Protein AF-A0A938MN76-F1 (afdb_monomer_lite)

Radius of gyration: 9.26 Å; chains: 1; bounding box: 18×14×24 Å

Secondary structure (DSSP, 8-state):
-EEEETTSTT-HHHHHHHHHHHHHHH---EEEE-

Foldseek 3Di:
DAEAELVPPPCNVVCVVVVVVCCVVVVDDYDYDD

Sequence (34 aa):
MIEIDGSFGEGGGQILRTALALSCITGKPFRLFN

Structure (mmCIF, N/CA/C/O backbone):
data_AF-A0A938MN76-F1
#
_entry.id   AF-A0A938MN76-F1
#
loop_
_atom_site.group_PDB
_atom_site.id
_atom_site.type_symbol
_atom_site.label_atom_id
_atom_site.label_alt_id
_atom_site.label_comp_id
_atom_site.label_asym_id
_atom_site.label_entity_id
_atom_site.label_seq_id
_atom_site.pdbx_PDB_ins_code
_atom_site.Cartn_x
_atom_site.Cartn_y
_atom_site.Cartn_z
_atom_site.occupancy
_atom_site.B_iso_or_equiv
_atom_site.auth_seq_id
_atom_site.auth_comp_id
_atom_site.auth_asym_id
_atom_site.auth_atom_id
_atom_site.pdbx_PDB_model_num
ATOM 1 N N . MET A 1 1 ? -4.499 -10.848 7.099 1.00 86.38 1 MET A N 1
ATOM 2 C CA . MET A 1 1 ? -3.418 -10.041 6.499 1.00 86.38 1 MET A CA 1
ATOM 3 C C . MET A 1 1 ? -3.533 -10.209 4.994 1.00 86.38 1 MET A C 1
ATOM 5 O O . MET A 1 1 ? -3.673 -11.343 4.563 1.00 86.38 1 MET A O 1
ATOM 9 N N . ILE A 1 2 ? -3.616 -9.112 4.239 1.00 97.44 2 ILE A N 1
ATOM 10 C CA . ILE A 1 2 ? -3.797 -9.115 2.775 1.00 97.44 2 ILE A CA 1
ATOM 11 C C . ILE A 1 2 ? -2.419 -9.131 2.108 1.00 97.44 2 ILE A C 1
ATOM 13 O O . ILE A 1 2 ? -1.555 -8.361 2.513 1.00 97.44 2 ILE A O 1
ATOM 17 N N . GLU A 1 3 ? -2.213 -9.966 1.096 1.00 97.19 3 GLU A N 1
ATOM 18 C CA . GLU A 1 3 ? -0.968 -9.988 0.320 1.00 97.19 3 GLU A CA 1
ATOM 19 C C . GLU A 1 3 ? -1.184 -9.322 -1.037 1.00 97.19 3 GLU A C 1
ATOM 21 O O . GLU A 1 3 ? -2.179 -9.587 -1.711 1.00 97.19 3 GLU A O 1
ATOM 26 N N . ILE A 1 4 ? -0.281 -8.414 -1.403 1.00 95.56 4 ILE A N 1
ATOM 27 C CA . ILE A 1 4 ? -0.382 -7.608 -2.619 1.00 95.56 4 ILE A CA 1
ATOM 28 C C . ILE A 1 4 ? 0.944 -7.702 -3.370 1.00 95.56 4 ILE A C 1
ATOM 30 O O . ILE A 1 4 ? 1.993 -7.388 -2.808 1.00 95.56 4 ILE A O 1
ATOM 34 N N . ASP A 1 5 ? 0.873 -8.107 -4.635 1.00 94.50 5 ASP A N 1
ATOM 35 C CA . ASP A 1 5 ? 2.002 -8.090 -5.562 1.00 94.50 5 ASP A CA 1
ATOM 36 C C . ASP A 1 5 ? 2.137 -6.688 -6.180 1.00 94.50 5 ASP A C 1
ATOM 38 O O . ASP A 1 5 ? 1.224 -6.196 -6.853 1.00 94.50 5 ASP A O 1
ATOM 42 N N . GLY A 1 6 ? 3.258 -6.021 -5.905 1.00 93.69 6 GLY A N 1
ATOM 43 C CA . GLY A 1 6 ? 3.576 -4.678 -6.383 1.00 93.69 6 GLY A CA 1
ATOM 44 C C . GLY A 1 6 ? 4.023 -4.622 -7.844 1.00 93.69 6 GLY A C 1
ATOM 45 O O . GLY A 1 6 ? 4.019 -3.536 -8.427 1.00 93.69 6 GLY A O 1
ATOM 46 N N . SER A 1 7 ? 4.338 -5.767 -8.457 1.00 92.44 7 SER A N 1
ATOM 47 C CA . SER A 1 7 ? 4.810 -5.867 -9.846 1.00 92.44 7 SER A CA 1
ATOM 48 C C . SER A 1 7 ? 3.691 -5.783 -10.892 1.00 92.44 7 SER A C 1
ATOM 50 O O . SER A 1 7 ? 3.937 -5.911 -12.093 1.00 92.44 7 SER A O 1
ATOM 52 N N . PHE A 1 8 ? 2.444 -5.569 -10.459 1.00 88.25 8 PHE A N 1
ATOM 53 C CA . PHE A 1 8 ? 1.311 -5.480 -11.368 1.00 88.25 8 PHE A CA 1
ATOM 54 C C . PHE A 1 8 ? 1.387 -4.212 -12.237 1.00 88.25 8 PHE A C 1
ATOM 56 O O . PHE A 1 8 ? 1.068 -3.098 -11.807 1.00 88.25 8 PHE A O 1
ATOM 63 N N . 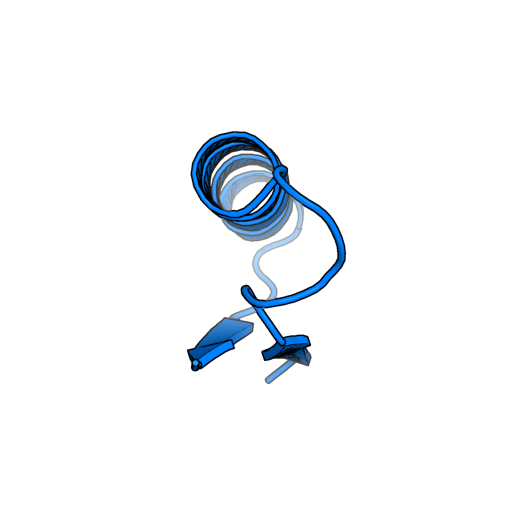GLY A 1 9 ? 1.796 -4.404 -13.493 1.00 85.19 9 GLY A N 1
ATOM 64 C CA . GLY A 1 9 ? 2.019 -3.328 -14.457 1.00 85.19 9 GLY A CA 1
ATOM 65 C C . GLY A 1 9 ? 3.148 -2.381 -14.032 1.00 85.19 9 GLY A C 1
ATOM 66 O O . GLY A 1 9 ? 4.053 -2.745 -13.294 1.00 85.19 9 GLY A O 1
ATOM 67 N N . GLU A 1 10 ? 3.070 -1.125 -14.464 1.00 81.56 10 GLU A N 1
ATOM 68 C CA . GLU A 1 10 ? 4.037 -0.061 -14.123 1.00 81.56 10 GLU A CA 1
ATOM 69 C C . GLU A 1 10 ? 3.693 0.632 -12.777 1.00 81.56 10 GLU A C 1
ATOM 71 O O . GLU A 1 10 ? 4.205 1.697 -12.432 1.00 81.56 10 GLU A O 1
ATOM 76 N N . GLY A 1 11 ? 2.738 0.075 -12.023 1.00 81.81 11 GLY A N 1
ATOM 77 C CA . GLY A 1 11 ? 1.949 0.796 -11.025 1.00 81.81 11 GLY A CA 1
ATOM 78 C C . GLY A 1 11 ? 2.419 0.698 -9.576 1.00 81.81 11 GLY A C 1
ATOM 79 O O . GLY A 1 11 ? 1.663 1.126 -8.703 1.00 81.81 11 GLY A O 1
ATOM 80 N N . GLY A 1 12 ? 3.612 0.171 -9.277 1.00 88.69 12 GLY A N 1
ATOM 81 C CA . GLY A 1 12 ? 4.027 -0.1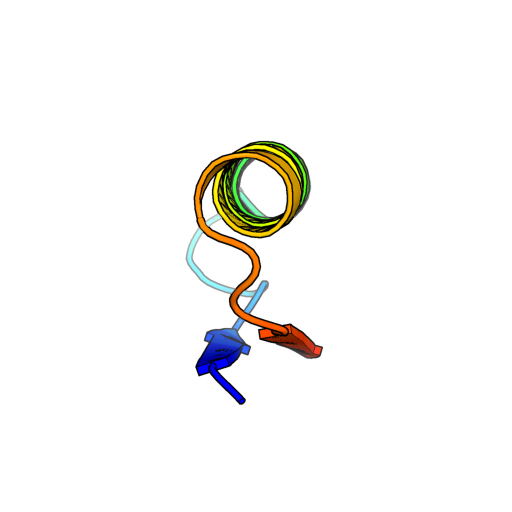65 -7.902 1.00 88.69 12 GLY A CA 1
ATOM 82 C C . GLY A 1 12 ? 3.825 0.968 -6.882 1.00 88.69 12 GLY A C 1
ATOM 83 O O . GLY A 1 12 ? 3.263 0.768 -5.803 1.00 88.69 12 GLY A O 1
ATOM 84 N N . GLY A 1 13 ? 4.161 2.208 -7.257 1.00 94.06 13 GLY A N 1
ATOM 85 C CA . GLY A 1 13 ? 3.929 3.378 -6.403 1.00 94.06 13 GLY A CA 1
ATOM 86 C C . GLY A 1 13 ? 2.446 3.712 -6.186 1.00 94.06 13 GLY A C 1
ATOM 87 O O . GLY A 1 13 ? 2.064 4.165 -5.107 1.00 94.06 13 GLY A O 1
ATOM 88 N N . GLN A 1 14 ? 1.595 3.494 -7.189 1.00 95.12 14 GLN A N 1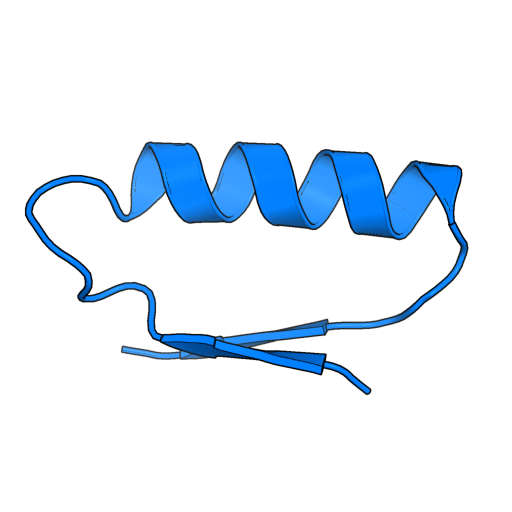
ATOM 89 C CA . GLN A 1 14 ? 0.148 3.677 -7.060 1.00 95.12 14 GLN A CA 1
ATOM 90 C C . GLN A 1 14 ? -0.464 2.590 -6.171 1.00 95.12 14 GLN A C 1
ATOM 92 O O . GLN A 1 14 ? -1.249 2.913 -5.280 1.00 95.12 14 GLN A O 1
ATOM 97 N N . ILE A 1 15 ? -0.049 1.334 -6.358 1.00 95.62 15 ILE A N 1
ATOM 98 C CA . ILE A 1 15 ? -0.492 0.188 -5.556 1.00 95.62 15 ILE A CA 1
ATOM 99 C C . ILE A 1 15 ? -0.187 0.431 -4.076 1.00 95.62 15 ILE A C 1
ATOM 101 O O . ILE A 1 15 ? -1.086 0.318 -3.243 1.00 95.62 15 ILE A O 1
ATOM 105 N N . LEU A 1 16 ? 1.037 0.860 -3.751 1.00 96.50 16 LEU A N 1
ATOM 106 C CA . LEU A 1 16 ? 1.432 1.163 -2.375 1.00 96.50 16 LEU A CA 1
ATOM 107 C C . LEU A 1 16 ? 0.540 2.236 -1.733 1.00 96.50 16 LEU A C 1
ATOM 109 O O . LEU A 1 16 ? 0.053 2.046 -0.619 1.00 96.50 16 LEU A O 1
ATOM 113 N N . ARG A 1 17 ? 0.307 3.360 -2.426 1.00 97.50 17 ARG A N 1
ATOM 114 C CA . ARG A 1 17 ? -0.486 4.476 -1.880 1.00 97.50 17 ARG A CA 1
ATOM 115 C C . ARG A 1 17 ? -1.933 4.072 -1.626 1.00 97.50 17 ARG A C 1
ATOM 117 O O . ARG A 1 17 ? -2.473 4.371 -0.562 1.00 97.50 17 ARG A O 1
ATOM 124 N N . THR A 1 18 ? -2.545 3.378 -2.581 1.00 97.00 18 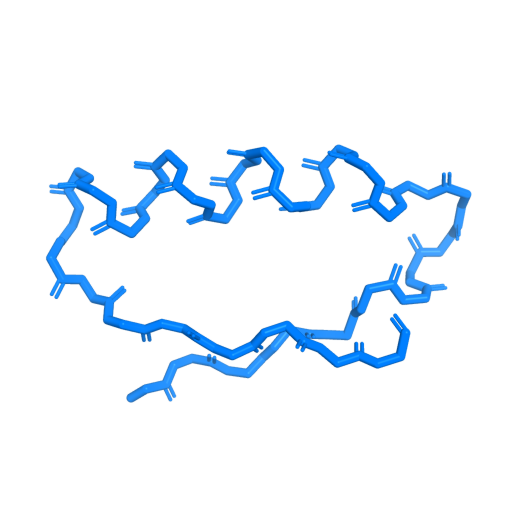THR A N 1
ATOM 125 C CA . THR A 1 18 ? -3.929 2.919 -2.453 1.00 97.00 18 THR A CA 1
ATOM 126 C C . THR A 1 18 ? -4.064 1.866 -1.355 1.00 97.00 18 THR A C 1
ATOM 128 O O . THR A 1 18 ? -4.957 1.980 -0.516 1.00 97.00 18 THR A O 1
ATOM 131 N N . ALA A 1 19 ? -3.160 0.883 -1.300 1.00 97.50 19 ALA A N 1
ATOM 132 C CA . ALA A 1 19 ? -3.165 -0.146 -0.262 1.00 97.50 19 ALA A CA 1
ATOM 133 C C . ALA A 1 19 ? -2.975 0.446 1.144 1.00 97.50 19 ALA A C 1
ATOM 135 O O . ALA A 1 19 ? -3.707 0.083 2.065 1.00 97.50 19 ALA A O 1
ATOM 136 N N . LEU A 1 20 ? -2.058 1.409 1.302 1.00 98.38 20 LEU A N 1
ATOM 137 C CA . LEU A 1 20 ? -1.825 2.087 2.578 1.00 98.38 20 LEU A CA 1
ATOM 138 C C . LEU A 1 20 ? -3.057 2.873 3.040 1.00 98.38 20 LEU A C 1
ATOM 140 O O . LEU A 1 20 ? -3.480 2.729 4.186 1.00 98.38 20 LEU A O 1
ATOM 144 N N . ALA A 1 21 ? -3.671 3.654 2.146 1.00 98.69 21 ALA A N 1
ATOM 145 C CA . ALA A 1 21 ? -4.890 4.396 2.461 1.00 98.69 21 ALA A CA 1
ATOM 146 C C . ALA A 1 21 ? -6.029 3.458 2.901 1.00 98.69 21 ALA A C 1
ATOM 148 O O . ALA A 1 21 ? -6.668 3.690 3.929 1.00 98.69 21 ALA A O 1
ATOM 149 N N . LEU A 1 22 ? -6.244 2.358 2.171 1.00 98.56 22 LEU A N 1
ATOM 150 C CA . LEU A 1 22 ? -7.256 1.358 2.515 1.00 98.56 22 LEU A CA 1
ATOM 151 C C . LEU A 1 22 ? -6.954 0.655 3.843 1.00 98.56 22 LEU A C 1
ATOM 153 O O . LEU A 1 22 ? -7.877 0.415 4.621 1.00 98.56 22 LEU A O 1
ATOM 157 N N . SER A 1 23 ? -5.687 0.356 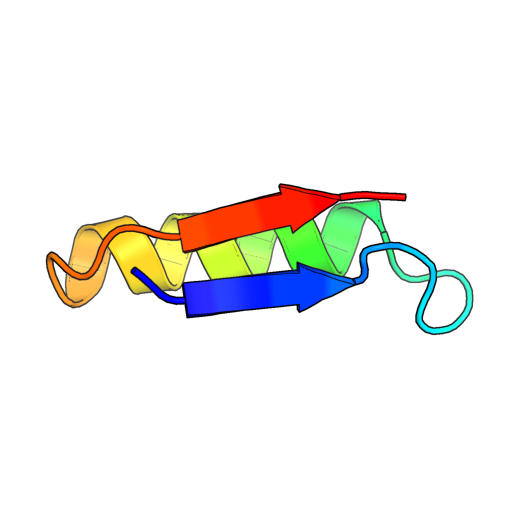4.136 1.00 98.56 23 SER A N 1
ATOM 158 C CA . SER A 1 23 ? -5.273 -0.234 5.414 1.00 98.56 23 SER A CA 1
ATOM 159 C C . SER A 1 23 ? -5.629 0.674 6.589 1.00 98.56 23 SER A C 1
ATOM 161 O O . SER A 1 23 ? -6.176 0.192 7.579 1.00 98.56 23 SER A O 1
ATOM 163 N N . CYS A 1 24 ? -5.368 1.980 6.474 1.00 98.56 24 CYS A N 1
ATOM 164 C CA . CYS A 1 24 ? -5.703 2.950 7.517 1.00 98.56 24 CYS A CA 1
ATOM 165 C C . CYS A 1 24 ? -7.218 3.091 7.720 1.00 98.56 24 CYS A C 1
ATOM 167 O O . CYS A 1 24 ? -7.673 3.169 8.856 1.00 98.56 24 CYS A O 1
ATOM 169 N N . ILE A 1 25 ? -8.003 3.097 6.637 1.00 98.69 25 ILE A N 1
ATOM 170 C CA . ILE A 1 25 ? -9.467 3.252 6.707 1.00 98.69 25 ILE A CA 1
ATOM 171 C C . ILE A 1 25 ? -10.141 1.990 7.256 1.00 98.69 25 ILE A C 1
ATOM 173 O O . ILE A 1 25 ? -11.092 2.071 8.027 1.00 98.69 25 ILE A O 1
ATOM 177 N N . THR A 1 26 ? -9.675 0.811 6.842 1.00 98.50 26 THR A N 1
ATOM 178 C CA . THR A 1 26 ? -10.350 -0.462 7.146 1.00 98.50 26 THR A CA 1
ATOM 179 C C . THR A 1 26 ? -9.792 -1.179 8.372 1.00 98.50 26 THR A C 1
ATOM 181 O O . THR A 1 26 ? -10.389 -2.157 8.819 1.00 98.50 26 THR A O 1
ATOM 184 N N . GLY A 1 27 ? -8.633 -0.752 8.883 1.00 98.31 27 GLY A N 1
ATOM 185 C CA . GLY A 1 27 ? -7.918 -1.436 9.963 1.00 98.31 27 GLY A C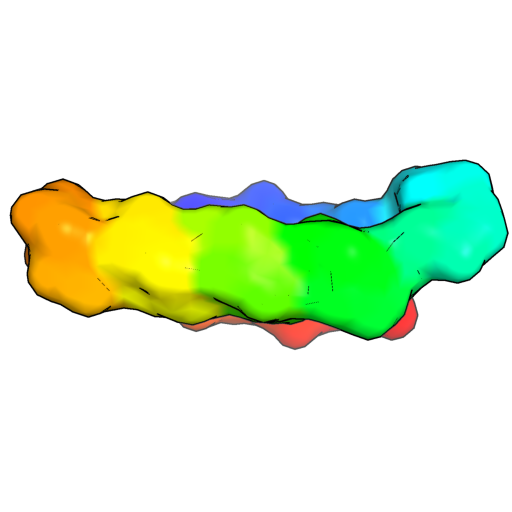A 1
ATOM 186 C C . GLY A 1 27 ? -7.384 -2.819 9.575 1.00 98.31 27 GLY A C 1
ATOM 187 O O . GLY A 1 27 ? -6.996 -3.596 10.446 1.00 98.31 27 GLY A O 1
ATOM 188 N N . LYS A 1 28 ? -7.378 -3.167 8.280 1.00 98.44 28 LYS A N 1
ATOM 189 C CA . LYS A 1 28 ? -6.920 -4.474 7.797 1.00 98.44 28 LYS A CA 1
ATOM 190 C C . LYS A 1 28 ? -5.440 -4.404 7.414 1.00 98.44 28 LYS A C 1
ATOM 192 O O . LYS A 1 28 ? -5.109 -3.674 6.485 1.00 98.44 28 LYS A O 1
ATOM 197 N N . PRO A 1 29 ? -4.554 -5.185 8.058 1.00 98.38 29 PRO A N 1
ATOM 198 C CA . PRO A 1 29 ? -3.134 -5.174 7.724 1.00 98.38 29 PRO A CA 1
ATOM 199 C C . PRO A 1 29 ? -2.874 -5.824 6.361 1.00 98.38 29 PRO A C 1
ATOM 201 O O . PRO A 1 29 ? -3.522 -6.820 6.008 1.00 98.38 29 PRO A O 1
ATOM 204 N N . PHE A 1 30 ? -1.866 -5.320 5.645 1.00 98.31 30 PHE A N 1
ATOM 205 C CA . PHE A 1 30 ? -1.392 -5.874 4.376 1.00 98.31 30 PHE A CA 1
ATOM 206 C C . PHE A 1 30 ? 0.136 -6.014 4.329 1.00 98.31 30 PHE A C 1
ATOM 208 O O . PHE A 1 30 ? 0.853 -5.371 5.094 1.00 98.31 30 PHE A O 1
ATOM 215 N N . ARG A 1 31 ? 0.618 -6.854 3.410 1.00 98.06 31 ARG A N 1
ATOM 216 C CA . ARG A 1 31 ? 2.017 -6.994 3.006 1.00 98.06 31 ARG A CA 1
ATOM 217 C C . ARG A 1 31 ? 2.104 -6.740 1.504 1.00 98.06 31 ARG A C 1
ATOM 219 O O . ARG A 1 31 ? 1.438 -7.423 0.731 1.00 98.06 31 ARG A O 1
ATOM 226 N N . LEU A 1 32 ? 2.928 -5.775 1.112 1.00 96.12 32 LEU A N 1
ATOM 227 C CA . LEU A 1 32 ? 3.313 -5.556 -0.280 1.00 96.12 32 LEU A CA 1
ATOM 228 C C . LEU A 1 32 ? 4.633 -6.288 -0.543 1.00 96.12 32 LEU A C 1
ATOM 230 O O . LEU A 1 32 ? 5.540 -6.218 0.291 1.00 96.12 32 LEU A O 1
ATOM 234 N N . PHE A 1 33 ? 4.731 -6.999 -1.660 1.00 95.00 33 PHE A N 1
ATOM 235 C CA . PHE A 1 33 ? 5.938 -7.714 -2.076 1.00 95.00 33 PHE A CA 1
ATOM 236 C C . PHE A 1 33 ? 6.126 -7.618 -3.596 1.00 95.00 33 PHE A C 1
ATOM 238 O O . PHE A 1 33 ? 5.157 -7.335 -4.296 1.00 95.00 33 PHE A O 1
ATOM 245 N N . ASN A 1 34 ? 7.354 -7.895 -4.055 1.00 91.44 34 ASN A N 1
ATOM 246 C CA . ASN A 1 34 ? 7.883 -7.640 -5.406 1.00 91.44 34 ASN A CA 1
ATOM 247 C C . ASN A 1 34 ? 8.038 -6.154 -5.753 1.00 91.44 34 ASN A C 1
ATOM 249 O O . ASN A 1 34 ? 7.050 -5.390 -5.658 1.00 91.44 34 ASN A O 1
#

pLDDT: mean 94.71, std 4.86, range [81.56, 98.69]